Protein AF-A0A535G488-F1 (afdb_monomer_lite)

Structure (mmCIF, N/CA/C/O backbone):
data_AF-A0A535G488-F1
#
_entry.id   AF-A0A535G488-F1
#
loop_
_atom_site.group_PDB
_atom_site.id
_atom_site.type_symbol
_atom_site.label_atom_id
_atom_site.label_alt_id
_atom_site.label_comp_id
_atom_site.label_asym_id
_atom_site.label_entity_id
_atom_site.label_seq_id
_atom_site.pdbx_PDB_ins_code
_atom_site.Cartn_x
_atom_site.Cartn_y
_atom_site.Cartn_z
_atom_site.occupancy
_atom_site.B_iso_or_equiv
_atom_site.auth_seq_id
_atom_site.auth_comp_id
_atom_site.auth_asym_id
_atom_site.auth_atom_id
_atom_site.pdbx_PDB_model_num
ATOM 1 N N . MET A 1 1 ? 32.660 16.991 52.930 1.00 50.41 1 MET A N 1
ATOM 2 C CA . MET A 1 1 ? 31.490 16.236 52.427 1.00 50.41 1 MET A CA 1
ATOM 3 C C . MET A 1 1 ? 30.646 17.170 51.576 1.00 50.41 1 MET A C 1
ATOM 5 O O . MET A 1 1 ? 30.125 18.111 52.158 1.00 50.41 1 MET A O 1
ATOM 9 N N . ARG A 1 2 ? 30.520 16.969 50.253 1.00 49.66 2 ARG A N 1
ATOM 10 C CA . ARG A 1 2 ? 29.321 17.377 49.486 1.00 49.66 2 ARG A CA 1
ATOM 11 C C . ARG A 1 2 ? 29.419 17.060 47.986 1.00 49.66 2 ARG A C 1
ATOM 13 O O . ARG A 1 2 ? 30.202 17.661 47.269 1.00 49.66 2 ARG A O 1
ATOM 20 N N . ARG A 1 3 ? 28.491 16.181 47.590 1.00 54.25 3 ARG A N 1
ATOM 21 C CA . ARG A 1 3 ? 27.644 16.213 46.386 1.00 54.25 3 ARG A CA 1
ATOM 22 C C . ARG A 1 3 ? 28.359 16.067 45.041 1.00 54.25 3 ARG A C 1
ATOM 24 O O . ARG A 1 3 ? 28.551 17.029 44.311 1.00 54.25 3 ARG A O 1
ATOM 31 N N . VAL A 1 4 ? 28.627 14.807 44.699 1.00 59.50 4 VAL A N 1
ATOM 32 C CA . VAL A 1 4 ? 28.765 14.354 43.310 1.00 59.50 4 VAL A CA 1
ATOM 33 C C . VAL A 1 4 ? 27.393 14.499 42.644 1.00 59.50 4 VAL A C 1
ATOM 35 O O . VAL A 1 4 ? 26.434 13.846 43.055 1.00 59.50 4 VAL A O 1
ATOM 38 N N . GLY A 1 5 ? 27.275 15.412 41.68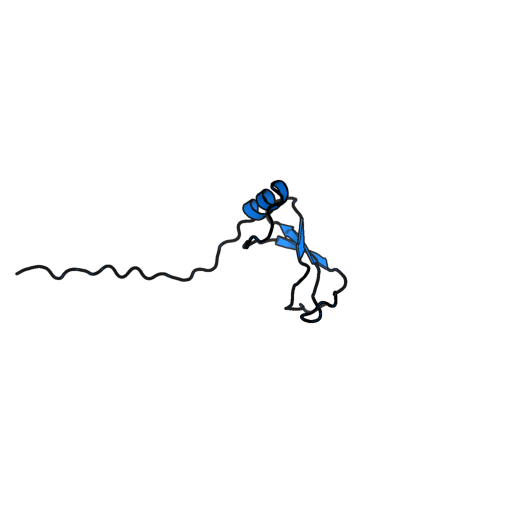0 1.00 59.59 5 GLY A N 1
ATOM 39 C CA . GLY A 1 5 ? 26.087 15.539 40.839 1.00 59.59 5 GLY A CA 1
ATOM 40 C C . GLY A 1 5 ? 26.064 14.403 39.822 1.00 59.59 5 GLY A C 1
ATOM 41 O O . GLY A 1 5 ? 26.986 14.281 39.021 1.00 59.59 5 GLY A O 1
ATOM 42 N N . ILE A 1 6 ? 25.034 13.560 39.867 1.00 69.56 6 ILE A N 1
ATOM 43 C CA . ILE A 1 6 ? 24.805 12.535 38.847 1.00 69.56 6 ILE A CA 1
ATOM 44 C C . ILE A 1 6 ? 24.196 13.243 37.636 1.00 69.56 6 ILE A C 1
ATOM 46 O O . ILE A 1 6 ? 23.042 13.667 37.671 1.00 69.56 6 ILE A O 1
ATOM 50 N N . ALA A 1 7 ? 24.993 13.406 36.582 1.00 66.06 7 ALA A N 1
ATOM 51 C CA . ALA A 1 7 ? 24.500 13.821 35.279 1.00 66.06 7 ALA A CA 1
ATOM 52 C C . ALA A 1 7 ? 23.761 12.635 34.64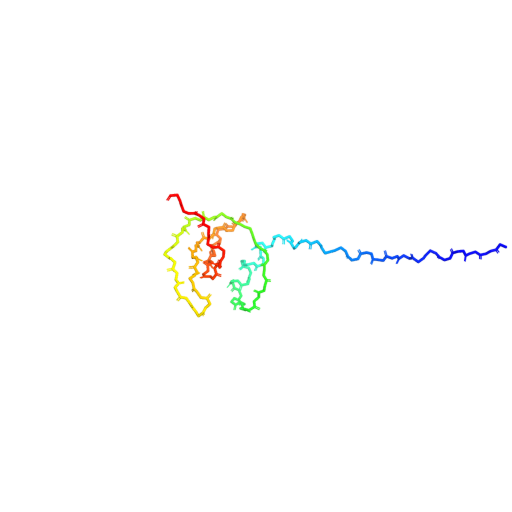3 1.00 66.06 7 ALA A C 1
ATOM 54 O O . ALA A 1 7 ? 24.366 11.607 34.339 1.00 66.06 7 ALA A O 1
ATOM 55 N N . LEU A 1 8 ? 22.444 12.764 34.479 1.00 66.62 8 LEU A N 1
ATOM 56 C CA . LEU A 1 8 ? 21.625 11.783 33.776 1.00 66.62 8 LEU A CA 1
ATOM 57 C C . LEU A 1 8 ? 21.867 11.947 32.268 1.00 66.62 8 LEU A C 1
ATOM 59 O O . LEU A 1 8 ? 21.328 12.859 31.643 1.00 66.62 8 LEU A O 1
ATOM 63 N N . LEU A 1 9 ? 22.710 11.089 31.690 1.00 66.50 9 LEU A N 1
ATOM 64 C CA . LEU A 1 9 ? 22.850 10.975 30.239 1.00 66.50 9 LEU A CA 1
ATOM 65 C C . LEU A 1 9 ? 21.586 10.321 29.668 1.00 66.50 9 LEU A C 1
ATOM 67 O O . LEU A 1 9 ? 21.365 9.123 29.838 1.00 66.50 9 LEU A O 1
ATOM 71 N N . LEU A 1 10 ? 20.759 11.111 28.983 1.00 64.69 10 LEU A N 1
ATOM 72 C CA . LEU A 1 10 ? 19.682 10.603 28.138 1.00 64.69 10 LEU A CA 1
ATOM 73 C C . LEU A 1 10 ? 20.311 9.965 26.896 1.00 64.69 10 LEU A C 1
ATOM 75 O O . LEU A 1 10 ? 20.709 10.652 25.958 1.00 64.69 10 LEU A O 1
ATOM 79 N N . VAL A 1 11 ? 20.438 8.640 26.914 1.00 68.25 11 VAL A N 1
ATOM 80 C CA . VAL A 1 11 ? 20.846 7.866 25.742 1.00 68.25 11 VAL A CA 1
ATOM 81 C C . VAL A 1 11 ? 19.646 7.821 24.797 1.00 68.25 11 VAL A C 1
ATOM 83 O O . VAL A 1 11 ? 18.690 7.087 25.036 1.00 68.25 11 VAL A O 1
ATOM 86 N N . VAL A 1 12 ? 19.659 8.645 23.750 1.00 70.50 12 VAL A N 1
ATOM 87 C CA . VAL A 1 12 ? 18.685 8.551 22.655 1.00 70.50 12 VAL A CA 1
ATOM 88 C C . VAL A 1 12 ? 19.012 7.276 21.882 1.00 70.50 12 VAL A C 1
ATOM 90 O O . VAL A 1 12 ? 19.979 7.242 21.123 1.00 70.50 12 VAL A O 1
ATOM 93 N N . SER A 1 13 ? 18.260 6.199 22.120 1.00 74.06 13 SER A N 1
ATOM 94 C CA . SER A 1 13 ? 18.370 5.001 21.291 1.00 74.06 13 SER A CA 1
ATOM 95 C C . SER A 1 13 ? 17.553 5.199 20.015 1.00 74.06 13 SER A C 1
ATOM 97 O O . SER A 1 13 ? 16.390 5.598 20.049 1.00 74.06 13 SER A O 1
ATOM 99 N N . CYS A 1 14 ? 18.181 4.942 18.868 1.00 77.44 14 CYS A N 1
ATOM 100 C CA . CYS A 1 14 ? 17.489 4.876 17.588 1.00 77.44 14 CYS A CA 1
ATOM 101 C C . CYS A 1 14 ? 16.791 3.511 17.512 1.00 77.44 14 CYS A C 1
ATOM 103 O O . CYS A 1 14 ? 17.378 2.531 17.053 1.00 77.44 14 CYS A O 1
ATOM 105 N N . ALA A 1 15 ? 15.586 3.412 18.077 1.00 81.38 15 ALA A N 1
ATOM 106 C CA . ALA A 1 15 ? 14.743 2.236 17.902 1.00 81.38 15 ALA A CA 1
ATOM 107 C C . ALA A 1 15 ? 14.032 2.322 16.540 1.00 81.38 15 ALA A C 1
ATOM 109 O O . ALA A 1 15 ? 13.591 3.412 16.165 1.00 81.38 15 ALA A O 1
ATOM 110 N N . PRO A 1 16 ? 13.907 1.209 15.794 1.00 82.94 16 PRO A N 1
ATOM 111 C CA . PRO A 1 16 ? 13.104 1.199 14.579 1.00 82.94 16 PRO A CA 1
ATOM 112 C C . PRO A 1 16 ? 11.653 1.563 14.913 1.00 82.94 16 PRO A C 1
ATOM 114 O O . PRO A 1 16 ? 11.137 1.184 15.969 1.00 82.94 16 PRO A O 1
ATOM 117 N N . ALA A 1 17 ? 11.002 2.304 14.017 1.00 87.44 17 ALA A N 1
ATOM 118 C CA . ALA A 1 17 ? 9.597 2.647 14.175 1.00 87.44 17 ALA A CA 1
ATOM 119 C C . ALA A 1 17 ? 8.746 1.368 14.231 1.00 87.44 17 ALA A C 1
ATOM 121 O O . ALA A 1 17 ? 8.943 0.437 13.449 1.00 87.44 17 ALA A O 1
ATOM 122 N N . ALA A 1 18 ? 7.809 1.317 15.176 1.00 92.75 18 ALA A N 1
ATOM 123 C CA . ALA A 1 18 ? 6.831 0.241 15.224 1.00 92.75 18 ALA A CA 1
ATOM 124 C C . ALA A 1 18 ? 5.796 0.431 14.098 1.00 92.75 18 ALA A C 1
ATOM 126 O O . ALA A 1 18 ? 5.447 1.575 13.792 1.00 92.75 18 ALA A O 1
ATOM 127 N N . PRO A 1 19 ? 5.276 -0.654 13.500 1.00 95.81 19 PRO A N 1
ATO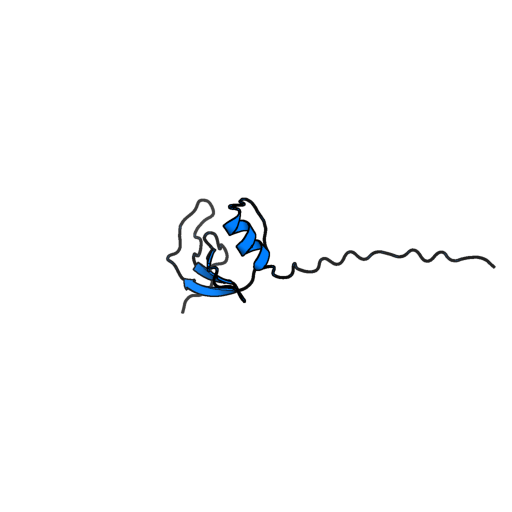M 128 C CA . PRO A 1 19 ? 4.198 -0.548 12.525 1.00 95.81 19 PRO A CA 1
ATOM 129 C C . PRO A 1 19 ? 2.944 0.136 13.097 1.00 95.81 19 PRO A C 1
ATOM 131 O O . PRO A 1 19 ? 2.446 -0.248 14.154 1.00 95.81 19 PRO A O 1
ATOM 134 N N . ASP A 1 20 ? 2.398 1.106 12.360 1.00 96.25 20 ASP A N 1
ATOM 135 C CA . ASP A 1 20 ? 1.122 1.777 12.627 1.00 96.25 20 ASP A CA 1
ATOM 136 C C . ASP A 1 20 ? 0.211 1.677 11.395 1.00 96.25 20 ASP A C 1
ATOM 138 O O . ASP A 1 20 ? 0.055 2.611 10.605 1.00 96.25 20 ASP A O 1
ATOM 142 N N . ASN A 1 21 ? -0.441 0.527 11.237 1.00 97.62 21 ASN A N 1
ATOM 143 C CA . ASN A 1 21 ? -1.394 0.305 10.146 1.00 97.62 21 ASN A CA 1
ATOM 144 C C . ASN A 1 21 ? -2.628 1.219 10.237 1.00 97.62 21 ASN A C 1
ATOM 146 O O . ASN A 1 21 ? -3.257 1.502 9.216 1.00 97.62 21 ASN A O 1
ATOM 150 N N . ALA A 1 22 ? -2.985 1.687 11.438 1.00 97.06 22 ALA A N 1
ATOM 151 C CA . ALA A 1 22 ? -4.126 2.576 11.626 1.00 97.06 22 ALA A CA 1
ATOM 152 C C . ALA A 1 22 ? -3.855 3.962 11.024 1.00 97.06 22 ALA A C 1
ATOM 154 O O . ALA A 1 22 ? -4.784 4.578 10.494 1.00 97.06 22 ALA A O 1
ATOM 155 N N . SER A 1 23 ? -2.598 4.427 11.041 1.00 97.25 23 SER A N 1
ATOM 156 C CA . SER A 1 23 ? -2.201 5.630 10.302 1.00 97.25 23 SER A CA 1
ATOM 157 C C . SER A 1 23 ? -2.490 5.496 8.813 1.00 97.25 23 SER A C 1
ATOM 159 O O . SER A 1 23 ? -3.187 6.340 8.272 1.00 97.25 23 SER A O 1
ATOM 161 N N . VAL A 1 24 ? -2.103 4.396 8.165 1.00 97.69 24 VAL A N 1
ATOM 162 C CA . VAL A 1 24 ? -2.336 4.202 6.724 1.00 97.69 24 VAL A CA 1
ATOM 163 C C . VAL A 1 24 ? -3.824 4.263 6.370 1.00 97.69 24 VAL A C 1
ATOM 165 O O . VAL A 1 24 ? -4.208 4.923 5.406 1.00 97.69 24 VAL A O 1
ATOM 168 N N . VAL A 1 25 ? -4.677 3.610 7.166 1.00 98.06 25 VAL A N 1
ATOM 169 C CA . VAL A 1 25 ? -6.136 3.626 6.962 1.00 98.06 25 VAL A CA 1
ATOM 170 C C . VAL A 1 25 ? -6.695 5.044 7.092 1.00 98.06 25 VAL A C 1
ATOM 172 O O . VAL A 1 25 ? -7.486 5.480 6.254 1.00 98.06 25 VAL A O 1
ATOM 175 N N . ARG A 1 26 ? -6.268 5.777 8.125 1.00 97.81 26 ARG A N 1
ATOM 176 C CA . ARG A 1 26 ? -6.683 7.163 8.363 1.00 97.81 26 ARG A CA 1
ATOM 177 C C . ARG A 1 26 ? -6.197 8.091 7.249 1.00 97.81 26 ARG A C 1
ATOM 179 O O . ARG A 1 26 ? -6.985 8.864 6.718 1.00 97.81 26 ARG A O 1
ATOM 186 N N . ASP A 1 27 ? -4.928 7.993 6.874 1.00 98.12 27 ASP A N 1
ATOM 187 C CA . ASP A 1 27 ? -4.283 8.817 5.851 1.00 98.12 27 ASP A CA 1
ATOM 188 C C . ASP A 1 27 ? -4.963 8.622 4.490 1.00 98.12 27 ASP A C 1
ATOM 190 O O . ASP A 1 27 ? -5.246 9.601 3.799 1.00 98.12 27 ASP A O 1
ATOM 194 N N . TYR A 1 28 ? -5.328 7.382 4.147 1.00 97.50 28 TYR A N 1
ATOM 195 C CA . TYR A 1 28 ? -6.116 7.080 2.953 1.00 97.50 28 TYR A CA 1
ATOM 196 C C . TYR A 1 28 ? -7.528 7.683 3.014 1.00 97.50 28 TYR A C 1
ATOM 198 O O . TYR A 1 28 ? -7.956 8.350 2.069 1.00 97.50 28 TYR A O 1
ATOM 206 N N . ALA A 1 29 ? -8.244 7.495 4.128 1.00 98.00 29 ALA A N 1
ATOM 207 C CA . ALA A 1 29 ? -9.594 8.033 4.311 1.00 98.00 29 ALA A CA 1
ATOM 208 C C . ALA A 1 29 ? -9.628 9.571 4.225 1.00 98.00 29 ALA A C 1
ATOM 210 O O . ALA A 1 29 ? -10.544 10.147 3.638 1.00 98.00 29 ALA A O 1
ATOM 211 N N . GLU A 1 30 ? -8.601 10.228 4.760 1.00 98.50 30 GLU A N 1
ATOM 212 C CA . GLU A 1 30 ? -8.435 11.684 4.759 1.00 98.50 30 GLU A CA 1
ATOM 213 C C . GLU A 1 30 ? -7.741 12.215 3.495 1.00 98.50 30 GLU A C 1
ATOM 215 O O . GLU A 1 30 ? -7.564 13.425 3.355 1.00 98.50 30 GLU A O 1
ATOM 220 N N . ARG A 1 31 ? -7.356 11.333 2.561 1.00 98.12 31 ARG A N 1
ATOM 221 C CA . ARG A 1 31 ? -6.619 11.662 1.327 1.00 98.12 31 ARG A CA 1
ATOM 222 C C . ARG A 1 31 ? -5.323 12.439 1.583 1.00 98.12 31 ARG A C 1
ATOM 224 O O . ARG A 1 31 ? -4.925 13.286 0.779 1.00 98.12 31 ARG A O 1
ATOM 231 N N . ARG A 1 32 ? -4.651 12.155 2.697 1.00 98.44 32 ARG A N 1
ATOM 232 C CA . ARG A 1 32 ? -3.332 12.716 2.989 1.00 98.44 32 ARG A CA 1
ATOM 233 C C . ARG A 1 32 ? -2.288 12.087 2.072 1.00 98.44 32 ARG A C 1
ATOM 235 O O . ARG A 1 32 ? -2.335 10.902 1.764 1.00 98.44 32 ARG A O 1
ATOM 242 N N . SER A 1 33 ? -1.369 12.920 1.599 1.00 97.62 33 SER A N 1
ATOM 243 C CA . SER A 1 33 ? -0.301 12.557 0.662 1.00 97.62 33 SER A CA 1
ATOM 244 C C . SER A 1 33 ? 1.039 13.049 1.200 1.00 97.62 33 SER A C 1
ATOM 246 O O . SER A 1 33 ? 1.059 13.928 2.061 1.00 97.62 33 SER A O 1
ATOM 248 N N . LEU A 1 34 ? 2.146 12.519 0.667 1.00 96.00 34 LEU A N 1
ATOM 249 C CA . LEU A 1 34 ? 3.514 12.879 1.082 1.00 96.00 34 LEU A CA 1
ATOM 250 C C . LEU A 1 34 ? 3.779 12.621 2.578 1.00 96.00 34 LEU A C 1
ATOM 252 O O . LEU A 1 34 ? 4.452 13.400 3.249 1.00 96.00 34 LEU A O 1
ATOM 256 N N . VAL A 1 35 ? 3.217 11.529 3.094 1.00 96.50 35 VAL A N 1
ATOM 257 C CA . VAL A 1 35 ? 3.374 11.065 4.477 1.00 96.50 35 VAL A CA 1
ATOM 258 C C . VAL A 1 35 ? 4.301 9.856 4.518 1.00 96.50 35 VAL A C 1
ATOM 260 O O . VAL A 1 35 ? 4.262 9.008 3.627 1.00 96.50 35 VAL A O 1
ATOM 263 N N . GLU A 1 36 ? 5.126 9.778 5.558 1.00 95.44 36 GLU A N 1
ATOM 264 C CA . GLU A 1 36 ? 5.959 8.611 5.840 1.00 95.44 36 GLU A CA 1
ATOM 265 C C . GLU A 1 36 ? 5.290 7.764 6.922 1.00 95.44 36 GLU A C 1
ATOM 267 O O . GLU A 1 36 ? 4.841 8.281 7.946 1.00 95.44 36 GLU A O 1
ATOM 272 N N . VAL A 1 37 ? 5.202 6.458 6.678 1.00 95.06 37 VAL A N 1
ATOM 273 C CA . VAL A 1 37 ? 4.527 5.502 7.557 1.00 95.06 37 VAL A CA 1
ATOM 274 C C . VAL A 1 37 ? 5.361 4.233 7.663 1.00 95.06 37 VAL A C 1
ATOM 276 O O . VAL A 1 37 ? 5.975 3.797 6.691 1.00 95.06 37 VAL A O 1
ATOM 279 N N . THR A 1 38 ? 5.352 3.609 8.838 1.00 96.06 38 THR A N 1
ATOM 280 C CA . THR A 1 38 ? 5.804 2.222 8.998 1.00 96.06 38 THR A CA 1
ATOM 281 C C . THR A 1 38 ? 4.569 1.344 9.100 1.00 96.06 38 THR A C 1
ATOM 283 O O . THR A 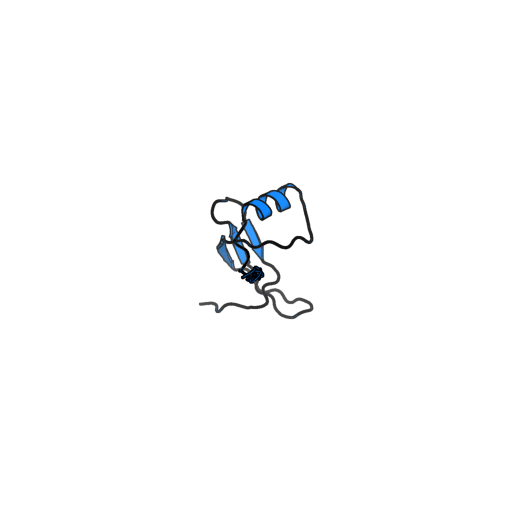1 38 ? 3.702 1.605 9.928 1.00 96.06 38 THR A O 1
ATOM 286 N N . ALA A 1 39 ? 4.464 0.326 8.252 1.00 95.81 39 ALA A N 1
ATOM 287 C CA . ALA A 1 39 ? 3.293 -0.541 8.173 1.00 95.81 39 ALA A CA 1
ATOM 288 C C . ALA A 1 39 ? 3.707 -2.002 7.983 1.00 95.81 39 ALA A C 1
ATOM 290 O O . ALA A 1 39 ? 4.788 -2.295 7.473 1.00 95.81 39 ALA A O 1
ATOM 291 N N . GLU A 1 40 ? 2.822 -2.914 8.371 1.00 97.00 40 GLU A N 1
ATOM 292 C CA . GLU A 1 40 ? 3.022 -4.356 8.255 1.00 97.00 40 GLU A CA 1
ATOM 293 C C . GLU A 1 40 ? 1.810 -5.016 7.594 1.00 97.00 40 GLU A C 1
ATOM 295 O O . GLU A 1 40 ? 0.651 -4.693 7.877 1.00 97.00 40 GLU A O 1
ATOM 300 N N . GLY A 1 41 ? 2.064 -5.977 6.712 1.00 96.31 41 GLY A N 1
ATOM 301 C CA . GLY A 1 41 ? 1.018 -6.708 6.019 1.00 96.31 41 GLY A CA 1
ATOM 302 C C . GLY A 1 41 ? 1.551 -7.903 5.248 1.00 96.31 41 GLY A C 1
ATOM 303 O O . GLY A 1 41 ? 2.747 -8.186 5.236 1.00 96.31 41 GLY A O 1
ATOM 304 N N . VAL A 1 42 ? 0.639 -8.602 4.580 1.00 97.25 42 VAL A N 1
ATOM 305 C CA . VAL A 1 42 ? 0.959 -9.774 3.757 1.00 97.25 42 VAL A CA 1
ATOM 306 C C . VAL A 1 42 ? 0.811 -9.411 2.288 1.00 97.25 42 VAL A C 1
ATOM 308 O O . VAL A 1 42 ? -0.201 -8.821 1.901 1.00 97.25 42 VAL A O 1
ATOM 311 N N . VAL A 1 43 ? 1.790 -9.787 1.462 1.00 95.94 43 VAL A N 1
ATOM 312 C CA . VAL A 1 43 ? 1.690 -9.670 0.001 1.00 95.94 43 VAL A CA 1
ATOM 313 C C . VAL A 1 43 ? 0.579 -10.591 -0.500 1.00 95.94 43 VAL A C 1
ATOM 315 O O . VAL A 1 43 ? 0.585 -11.792 -0.248 1.00 95.94 43 VAL A O 1
ATOM 318 N N . THR A 1 44 ? -0.383 -10.018 -1.214 1.00 97.25 44 THR A N 1
ATOM 319 C CA . THR A 1 44 ? -1.560 -10.728 -1.746 1.00 97.25 44 THR A CA 1
ATOM 320 C C . THR A 1 44 ? -1.550 -10.848 -3.263 1.00 97.25 44 THR A C 1
ATOM 322 O O . THR A 1 44 ? -2.194 -11.739 -3.805 1.00 97.25 44 THR A O 1
ATOM 325 N N . SER A 1 45 ? -0.806 -9.980 -3.950 1.00 96.19 45 SER A N 1
ATOM 326 C CA . SER A 1 45 ? -0.608 -10.047 -5.395 1.00 96.19 45 SER A CA 1
ATOM 327 C C . SER A 1 45 ? 0.735 -9.434 -5.750 1.00 96.19 45 SER A C 1
ATOM 329 O O . SER A 1 45 ? 1.017 -8.308 -5.347 1.00 96.19 45 SER A O 1
ATOM 331 N N . VAL A 1 46 ? 1.531 -10.140 -6.546 1.00 94.50 46 VAL A N 1
ATOM 332 C CA . VAL A 1 46 ? 2.700 -9.572 -7.228 1.00 94.50 46 VAL A CA 1
ATOM 333 C C . VAL A 1 46 ? 2.245 -9.120 -8.612 1.00 94.50 46 VAL A C 1
ATOM 335 O O . VAL A 1 46 ? 1.489 -9.831 -9.272 1.00 94.50 46 VAL A O 1
ATOM 338 N N . LEU A 1 47 ? 2.638 -7.918 -9.023 1.00 95.00 47 LEU A N 1
ATOM 339 C CA . LEU A 1 47 ? 2.276 -7.335 -10.313 1.00 95.00 47 LEU A CA 1
ATOM 340 C C . LEU A 1 47 ? 3.474 -7.395 -11.275 1.00 95.00 47 LEU A C 1
ATOM 342 O O . LEU A 1 47 ? 4.583 -7.787 -10.899 1.00 95.00 47 LEU A O 1
ATOM 346 N N . ALA A 1 48 ? 3.247 -7.019 -12.535 1.00 93.69 48 ALA A N 1
ATOM 347 C CA . ALA A 1 48 ? 4.349 -6.790 -13.462 1.00 93.69 48 ALA A CA 1
ATOM 348 C C . ALA A 1 48 ? 5.267 -5.683 -12.920 1.00 93.69 48 ALA A C 1
ATOM 350 O O . ALA A 1 48 ? 4.791 -4.723 -12.308 1.00 93.69 48 ALA A O 1
ATOM 351 N N . ASP A 1 49 ? 6.570 -5.834 -13.149 1.00 94.00 49 ASP A N 1
ATOM 352 C CA . ASP A 1 49 ? 7.520 -4.771 -12.835 1.00 94.00 49 ASP A CA 1
ATOM 353 C C . ASP A 1 49 ? 7.279 -3.568 -13.753 1.00 94.00 49 ASP A C 1
ATOM 355 O O . ASP A 1 49 ? 6.765 -3.709 -14.867 1.00 94.00 49 ASP A O 1
ATOM 359 N N . GLU A 1 50 ? 7.671 -2.387 -13.288 1.00 93.25 50 GLU A N 1
ATOM 360 C CA . GLU A 1 50 ? 7.514 -1.141 -14.030 1.00 93.25 50 GLU A CA 1
ATOM 361 C C . GLU A 1 50 ? 8.845 -0.401 -14.138 1.00 93.25 50 GLU A C 1
ATOM 363 O O . GLU A 1 50 ? 9.569 -0.249 -13.156 1.00 93.25 50 GLU A O 1
ATOM 368 N N . SER A 1 51 ? 9.179 0.058 -15.344 1.00 93.56 51 SER A N 1
ATOM 369 C CA . SER A 1 51 ? 10.354 0.899 -15.570 1.00 93.56 51 SER A CA 1
ATOM 370 C C . SER A 1 51 ? 10.030 2.351 -15.220 1.00 93.56 51 SER A C 1
ATOM 372 O O . SER A 1 51 ? 9.138 2.947 -15.820 1.00 93.56 51 SER A O 1
ATOM 374 N N . GLY A 1 52 ? 10.789 2.927 -14.294 1.00 87.25 52 GLY A N 1
ATOM 375 C CA . GLY A 1 52 ? 10.739 4.330 -13.895 1.00 87.25 52 GLY A CA 1
ATOM 376 C C . GLY A 1 52 ? 12.081 5.043 -14.085 1.00 87.25 52 GLY A C 1
ATOM 377 O O . GLY A 1 52 ? 13.068 4.471 -14.550 1.00 87.25 52 GLY A O 1
ATOM 378 N N . ALA A 1 53 ? 12.131 6.322 -13.704 1.00 88.44 53 ALA A N 1
ATOM 379 C CA . ALA A 1 53 ? 13.328 7.157 -13.847 1.00 88.44 53 ALA A CA 1
ATOM 380 C C . ALA A 1 53 ? 14.542 6.638 -13.050 1.00 88.44 53 ALA A C 1
ATOM 382 O O . ALA A 1 53 ? 15.682 6.912 -13.421 1.00 88.44 53 ALA A O 1
ATOM 383 N N . SER A 1 54 ? 14.306 5.891 -11.969 1.00 87.94 54 SER A N 1
ATOM 384 C CA . SER A 1 54 ? 15.339 5.306 -11.106 1.00 87.94 54 SER A CA 1
ATOM 385 C C . SER A 1 54 ? 15.594 3.816 -11.370 1.00 87.94 54 SER A C 1
ATOM 387 O O . SER A 1 54 ? 16.343 3.190 -10.620 1.00 87.94 54 SER A O 1
ATOM 389 N N . GLY A 1 55 ? 15.041 3.254 -12.451 1.00 90.69 55 GLY A N 1
ATOM 390 C CA . GLY A 1 55 ? 15.261 1.868 -12.864 1.00 90.69 55 GLY A CA 1
ATOM 391 C C . GLY A 1 55 ? 13.980 1.041 -12.880 1.00 90.69 55 GLY A C 1
ATOM 392 O O . GLY A 1 55 ? 12.892 1.561 -13.092 1.00 90.69 55 GLY A O 1
ATOM 393 N N . VAL A 1 56 ? 14.115 -0.273 -12.712 1.00 93.38 56 VAL A N 1
ATOM 394 C CA . VAL A 1 56 ? 12.972 -1.193 -12.658 1.00 93.38 56 VAL A CA 1
ATOM 395 C C . VAL A 1 56 ? 12.472 -1.291 -11.219 1.00 93.38 56 VAL A C 1
ATOM 397 O O . VAL A 1 56 ? 13.263 -1.517 -10.303 1.00 93.38 56 VAL A O 1
ATOM 400 N N . HIS A 1 57 ? 11.163 -1.156 -11.033 1.00 95.19 57 HIS A N 1
ATOM 401 C CA . HIS A 1 57 ? 10.493 -1.233 -9.743 1.00 95.19 57 HIS A CA 1
ATOM 402 C C . HIS A 1 57 ? 9.601 -2.461 -9.669 1.00 95.19 57 HIS A C 1
ATOM 404 O O . HIS A 1 57 ? 8.788 -2.716 -10.563 1.00 95.19 57 HIS A O 1
ATOM 410 N N . GLN A 1 58 ? 9.720 -3.195 -8.566 1.00 94.94 58 GLN A N 1
ATOM 411 C CA . GLN A 1 58 ? 8.769 -4.246 -8.257 1.00 94.94 58 GLN A CA 1
ATOM 412 C C . GLN A 1 58 ? 7.486 -3.633 -7.710 1.00 94.94 58 GLN A C 1
ATOM 414 O O . GLN A 1 58 ? 7.506 -2.759 -6.840 1.00 94.94 58 GLN A O 1
ATOM 419 N N . ARG A 1 59 ? 6.363 -4.158 -8.192 1.00 95.94 59 ARG A N 1
ATOM 420 C CA . ARG A 1 59 ? 5.029 -3.741 -7.780 1.00 95.94 59 ARG A CA 1
ATOM 421 C C . ARG A 1 59 ? 4.283 -4.893 -7.132 1.00 95.94 59 ARG A C 1
ATOM 423 O O . ARG A 1 59 ? 4.295 -6.016 -7.637 1.00 95.94 59 ARG A O 1
ATOM 430 N N . PHE A 1 60 ? 3.606 -4.626 -6.025 1.00 96.06 60 PHE A N 1
ATOM 431 C CA . PHE A 1 60 ? 2.781 -5.625 -5.350 1.00 96.06 60 PHE A CA 1
ATOM 432 C C . PHE A 1 60 ? 1.718 -4.979 -4.464 1.00 96.06 60 PHE A C 1
ATOM 434 O O . PHE A 1 60 ? 1.806 -3.812 -4.092 1.00 96.06 60 PHE A O 1
ATOM 441 N N . ILE A 1 61 ? 0.694 -5.757 -4.130 1.00 97.56 61 ILE A N 1
ATOM 442 C CA . ILE A 1 61 ? -0.381 -5.349 -3.231 1.00 97.56 61 ILE A CA 1
ATOM 443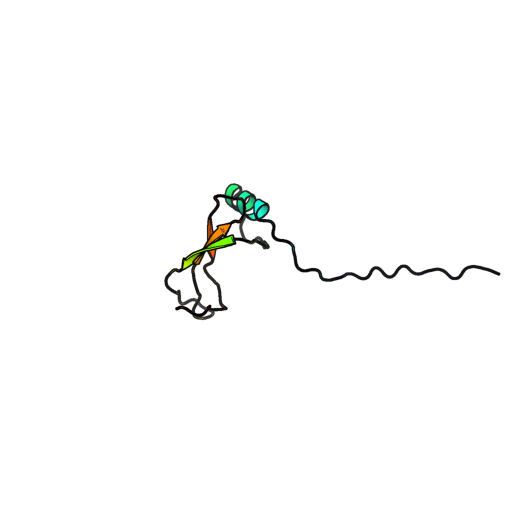 C C . ILE A 1 61 ? -0.197 -6.065 -1.901 1.00 97.56 61 ILE A C 1
ATOM 445 O O . ILE A 1 61 ? -0.156 -7.300 -1.862 1.00 97.56 61 ILE A O 1
ATOM 449 N N . ILE A 1 62 ? -0.159 -5.306 -0.809 1.00 97.75 62 ILE A N 1
ATOM 450 C CA . ILE A 1 62 ? -0.251 -5.852 0.547 1.00 97.75 62 ILE A CA 1
ATOM 451 C C . ILE A 1 62 ? -1.661 -5.679 1.107 1.00 97.75 62 ILE A C 1
ATOM 453 O O . ILE A 1 62 ? -2.338 -4.692 0.819 1.00 97.75 62 ILE A O 1
ATOM 457 N N . ARG A 1 63 ? -2.086 -6.617 1.953 1.00 98.38 63 ARG A N 1
ATOM 458 C CA . ARG A 1 63 ? -3.206 -6.430 2.881 1.00 98.38 63 ARG A CA 1
ATOM 459 C C . ARG A 1 63 ? -2.640 -6.134 4.264 1.00 98.38 63 ARG A C 1
ATOM 461 O O . ARG A 1 63 ? -1.852 -6.936 4.770 1.00 98.38 63 ARG A O 1
ATOM 468 N N . LEU A 1 64 ? -3.029 -5.002 4.848 1.00 98.12 64 LEU A N 1
ATOM 469 C CA . LEU A 1 64 ? -2.530 -4.573 6.155 1.00 98.12 64 LEU A CA 1
ATOM 470 C C . LEU A 1 64 ? -2.948 -5.562 7.248 1.00 98.12 64 LEU A C 1
ATOM 472 O O . LEU A 1 64 ? -4.098 -6.001 7.301 1.00 98.12 64 LEU A O 1
ATOM 476 N N . ALA A 1 65 ? -2.020 -5.909 8.137 1.00 97.38 65 ALA A N 1
ATOM 477 C CA . ALA A 1 65 ? -2.329 -6.756 9.282 1.00 97.38 65 ALA A CA 1
ATOM 478 C C . ALA A 1 65 ? -3.389 -6.077 10.170 1.00 97.38 65 ALA A C 1
ATOM 480 O O . ALA A 1 65 ? -3.292 -4.887 10.474 1.00 97.38 65 ALA A O 1
ATOM 481 N N . GLY A 1 66 ? -4.422 -6.827 10.563 1.00 95.56 66 GLY A N 1
ATOM 482 C CA . GLY A 1 66 ? -5.513 -6.309 11.395 1.00 95.56 66 GLY A CA 1
ATOM 483 C C . GLY A 1 66 ? -6.514 -5.383 10.685 1.00 95.56 66 GLY A C 1
ATOM 484 O O . GLY A 1 66 ? -7.402 -4.861 11.353 1.00 95.56 66 GLY A O 1
ATOM 485 N N . ALA A 1 67 ? -6.425 -5.190 9.361 1.00 94.00 67 ALA A N 1
ATOM 486 C CA . ALA A 1 67 ? -7.369 -4.374 8.591 1.00 94.00 67 ALA A CA 1
ATOM 487 C C . ALA A 1 67 ? -7.728 -5.011 7.234 1.00 94.00 67 ALA A C 1
ATOM 489 O O . ALA A 1 67 ? -7.013 -5.858 6.703 1.00 94.00 67 ALA A O 1
ATOM 490 N N . SER A 1 68 ? -8.848 -4.586 6.638 1.00 95.62 68 SER A N 1
ATOM 491 C CA . SER A 1 68 ? -9.225 -4.976 5.268 1.00 95.62 68 SER A CA 1
ATOM 492 C C . SER A 1 68 ? -8.580 -4.099 4.191 1.00 95.62 68 SER A C 1
ATOM 494 O O . SER A 1 68 ? -8.674 -4.421 3.008 1.00 95.62 68 SER A O 1
ATOM 496 N N . GLN A 1 69 ? -7.948 -2.990 4.587 1.00 97.75 69 GLN A N 1
ATOM 497 C CA . GLN A 1 69 ? -7.291 -2.056 3.679 1.00 97.75 69 GLN A CA 1
ATOM 498 C C . GLN A 1 69 ? -6.149 -2.749 2.929 1.00 97.75 69 GLN A C 1
ATOM 500 O O . GLN A 1 69 ? -5.294 -3.416 3.520 1.00 97.75 69 GLN A O 1
ATOM 505 N N . THR A 1 70 ? -6.126 -2.542 1.617 1.00 98.25 70 THR A N 1
ATOM 506 C CA . THR A 1 70 ? -5.015 -2.932 0.750 1.00 98.25 70 THR A CA 1
ATOM 507 C C . THR A 1 70 ? -4.187 -1.716 0.366 1.00 98.25 70 THR A C 1
ATOM 509 O O . THR A 1 70 ? -4.731 -0.619 0.213 1.00 98.25 70 THR A O 1
ATOM 512 N N . VAL A 1 71 ? -2.887 -1.919 0.174 1.00 97.81 71 VAL A N 1
ATOM 513 C CA . VAL A 1 71 ? -1.936 -0.881 -0.242 1.00 97.81 71 VAL A CA 1
ATOM 514 C C . VAL A 1 71 ? -1.167 -1.379 -1.457 1.00 97.81 71 VAL A C 1
ATOM 516 O O . VAL A 1 71 ? -0.657 -2.500 -1.451 1.00 97.81 71 VAL A O 1
ATOM 519 N N . LEU A 1 72 ? -1.094 -0.548 -2.496 1.00 97.69 72 LEU A N 1
ATOM 520 C CA . LEU A 1 72 ? -0.182 -0.754 -3.614 1.00 97.69 72 LEU A CA 1
ATOM 521 C C . LEU A 1 72 ? 1.196 -0.222 -3.219 1.00 97.69 72 LEU A C 1
ATOM 523 O O . LEU A 1 72 ? 1.331 0.953 -2.891 1.00 97.69 72 LEU A O 1
ATOM 527 N N . VAL A 1 73 ? 2.205 -1.080 -3.301 1.00 96.06 73 VAL A N 1
ATOM 528 C CA . VAL A 1 73 ? 3.612 -0.685 -3.290 1.00 96.06 73 VAL A CA 1
ATOM 529 C C . VAL A 1 73 ? 4.068 -0.647 -4.744 1.00 96.06 73 VAL A C 1
ATOM 531 O O . VAL A 1 73 ? 4.026 -1.676 -5.420 1.00 96.06 73 VAL A O 1
ATOM 534 N N . ASP A 1 74 ? 4.436 0.532 -5.245 1.00 94.31 74 ASP A N 1
ATOM 535 C CA . ASP A 1 74 ? 4.713 0.770 -6.668 1.00 94.31 74 ASP A CA 1
ATOM 536 C C . ASP A 1 74 ? 6.189 1.055 -7.000 1.00 94.31 74 ASP A C 1
ATOM 538 O O . ASP A 1 74 ? 6.594 0.885 -8.144 1.00 94.31 74 ASP A O 1
ATOM 542 N N . ASN A 1 75 ? 7.001 1.427 -6.008 1.00 92.44 75 ASN A N 1
ATOM 543 C CA . ASN A 1 75 ? 8.399 1.829 -6.186 1.00 92.44 75 ASN A CA 1
ATOM 544 C C . ASN A 1 75 ? 9.377 0.994 -5.341 1.00 92.44 75 ASN A C 1
ATOM 546 O O . ASN A 1 75 ? 10.373 1.508 -4.828 1.00 92.44 75 ASN A O 1
ATOM 550 N N . ASN A 1 76 ? 9.122 -0.308 -5.174 1.00 93.06 76 ASN A N 1
ATOM 551 C CA . ASN A 1 76 ? 10.062 -1.167 -4.456 1.00 93.06 76 ASN A CA 1
ATOM 552 C C . ASN A 1 76 ? 11.315 -1.422 -5.310 1.00 93.06 76 ASN A C 1
ATOM 554 O O . ASN A 1 76 ? 11.272 -2.150 -6.301 1.00 93.06 76 ASN A O 1
ATOM 558 N N . VAL A 1 77 ? 12.438 -0.819 -4.916 1.00 88.50 77 VAL A N 1
ATOM 559 C CA . VAL A 1 77 ? 13.736 -0.954 -5.605 1.00 88.50 77 VAL A CA 1
ATOM 560 C C . VAL A 1 77 ? 14.470 -2.247 -5.249 1.00 88.50 77 VAL A C 1
ATOM 562 O O . VAL A 1 77 ? 15.317 -2.713 -6.008 1.00 88.50 77 VAL A O 1
ATOM 565 N N . THR A 1 78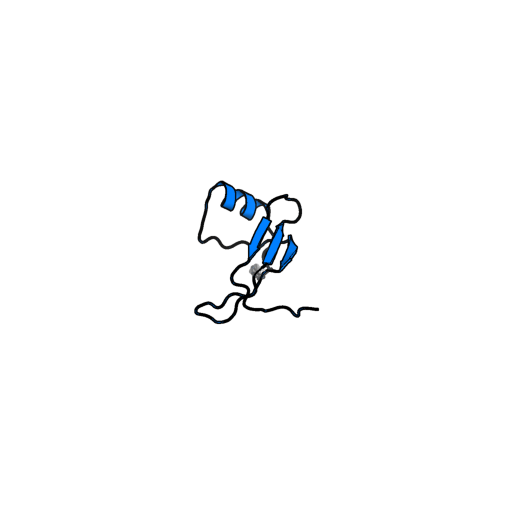 ? 14.148 -2.860 -4.108 1.00 87.81 78 THR A N 1
ATOM 566 C CA . THR A 1 78 ? 14.715 -4.152 -3.712 1.00 87.81 78 THR A CA 1
ATOM 567 C C . THR A 1 78 ? 13.863 -5.269 -4.297 1.00 87.81 78 THR A C 1
ATOM 569 O O . THR A 1 78 ? 12.953 -5.781 -3.647 1.00 87.81 78 THR A O 1
ATOM 572 N N . ILE A 1 79 ? 14.142 -5.629 -5.550 1.00 82.06 79 ILE A N 1
ATOM 573 C CA . ILE A 1 79 ? 13.398 -6.672 -6.262 1.00 82.06 79 ILE A CA 1
ATOM 574 C C . ILE A 1 79 ? 13.653 -8.028 -5.591 1.00 82.06 79 ILE A C 1
ATOM 576 O O . ILE A 1 79 ? 14.771 -8.546 -5.606 1.00 82.06 79 ILE A O 1
ATOM 580 N N . GLY A 1 80 ? 12.607 -8.600 -4.992 1.00 78.62 80 GLY A N 1
ATOM 581 C CA . GLY A 1 80 ? 12.670 -9.931 -4.390 1.00 78.62 80 GLY A CA 1
ATOM 582 C C . GLY A 1 80 ? 12.792 -11.043 -5.437 1.00 78.62 80 GLY A C 1
ATOM 583 O O . GLY A 1 80 ? 12.338 -10.893 -6.574 1.00 78.62 80 GLY A O 1
ATOM 584 N N . GLN A 1 81 ? 13.370 -12.186 -5.049 1.00 78.12 81 GLN A N 1
ATOM 585 C CA . GLN A 1 81 ? 13.391 -13.374 -5.908 1.00 78.12 81 GLN A CA 1
ATOM 586 C C . GLN A 1 81 ? 11.970 -13.869 -6.203 1.00 78.12 81 GLN A C 1
ATOM 588 O O . GLN A 1 81 ? 11.097 -13.864 -5.334 1.00 78.12 81 GLN A O 1
ATOM 593 N N . ARG A 1 82 ? 11.758 -14.312 -7.443 1.00 76.94 82 ARG A N 1
ATOM 594 C CA . ARG A 1 82 ? 10.528 -14.962 -7.908 1.00 76.94 82 ARG A CA 1
ATOM 595 C C . ARG A 1 82 ? 10.804 -16.465 -8.022 1.00 76.94 82 ARG A C 1
ATOM 597 O O . ARG A 1 82 ? 11.913 -16.833 -8.405 1.00 76.94 82 ARG A O 1
ATOM 604 N N . ALA A 1 83 ? 9.832 -17.290 -7.632 1.00 65.12 83 ALA A N 1
ATOM 605 C CA . ALA A 1 83 ? 9.887 -18.745 -7.793 1.00 65.12 83 ALA A CA 1
ATOM 606 C C . ALA A 1 83 ? 9.733 -19.155 -9.264 1.00 65.12 83 ALA A C 1
ATOM 608 O O . ALA A 1 83 ? 9.052 -18.407 -10.005 1.00 65.12 83 ALA A O 1
#

Foldseek 3Di:
DDDDDDDDDPDPDPDPDDADVVCVVVCVVVVPPPDDGHFDFDWPDWDDWDQDPVGIATWTWTQGPPDRDIDIDHHHPPDDDDD

Secondary structure (DSSP, 8-state):
--------------PPPPP-HHHHHHHHHTT--S------EEEEEE---EEETTEEEEEEEEEETTSS-EEEEEEE-S-----

Radius of gyration: 20.36 Å; chains: 1; bounding box: 41×36×68 Å

Sequence (83 aa):
MRRVGIALLLVVSCAPAAPDNASVVRDYAERRSLVEVTAEGVVTSVLADESGASGVHQRFIIRLAGASQTVLVDNNVTIGQRA

pLDDT: mean 88.59, std 12.86, range [49.66, 98.5]